Protein AF-T1BBE3-F1 (afdb_monomer)

Radius of gyration: 16.55 Å; Cα contacts (8 Å, |Δi|>4): 23; chains: 1; bounding box: 39×46×30 Å

Mean predicted aligned error: 8.06 Å

Foldseek 3Di:
DQPDDDPVSSVVVVVVVVVVQVVLLVVLVVVCVVVVHDSVPDDSVVSVVVVVVVVVVVPPPDPDDD

Sequence (66 aa):
MLRSKSPDMIRQEIYAMLCCYQAIRTLISQAASHSGLDPGRVSFTRTRDAIRGRISDSGSFSPSAT

Secondary structure (DSSP, 8-state):
--S--SHHHHHHHHHHHHHHHHHHHHHHHHHHHHHT--GGGS-HHHHHHHHHHHHHHTT---S---

Organism: NCBI:txid410659

Solvent-accessible surface area (backbone atoms only — not comparable to full-atom values): 4074 Å² total; per-residue (Å²): 133,81,90,56,91,47,73,70,52,42,51,50,51,51,52,50,51,51,50,54,52,52,53,54,52,50,51,44,42,54,53,17,62,75,68,77,45,65,46,87,77,57,58,65,68,62,50,51,53,51,51,51,50,53,58,61,62,72,60,75,72,73,95,76,92,132

pLDDT: mean 86.06, std 12.62, range [47.88, 96.69]

Structure (mmCIF, N/CA/C/O backbone):
data_AF-T1BBE3-F1
#
_entry.id   AF-T1BBE3-F1
#
loop_
_atom_site.group_PDB
_atom_site.id
_atom_site.type_symbol
_atom_site.label_atom_id
_atom_site.label_alt_id
_atom_site.label_comp_id
_atom_site.label_asym_id
_atom_site.label_entity_id
_atom_site.label_seq_id
_atom_site.pdbx_PDB_ins_code
_atom_site.Cartn_x
_atom_site.Cartn_y
_atom_site.Cartn_z
_atom_site.occupancy
_atom_site.B_iso_or_equiv
_atom_site.auth_seq_id
_atom_site.auth_comp_id
_atom_site.auth_asym_id
_atom_site.auth_atom_id
_atom_site.pdbx_PDB_model_num
ATOM 1 N N . MET A 1 1 ? 15.351 5.740 -7.026 1.00 60.69 1 MET A N 1
ATOM 2 C CA . MET A 1 1 ? 16.371 5.440 -8.054 1.00 60.69 1 MET A CA 1
ATOM 3 C C . MET A 1 1 ? 15.988 4.128 -8.711 1.00 60.69 1 MET A C 1
ATOM 5 O O . MET A 1 1 ? 15.707 3.189 -7.977 1.00 60.69 1 MET A O 1
ATOM 9 N N . LEU A 1 2 ? 15.911 4.095 -10.042 1.00 75.06 2 LEU A N 1
ATOM 10 C CA . LEU A 1 2 ? 15.669 2.864 -10.801 1.00 75.06 2 LEU A CA 1
ATOM 11 C C . LEU A 1 2 ? 16.912 1.973 -10.696 1.00 75.06 2 LEU A C 1
ATOM 13 O O . LEU A 1 2 ? 18.036 2.480 -10.745 1.00 75.06 2 LEU A O 1
ATOM 17 N N . ARG A 1 3 ? 16.721 0.672 -10.477 1.00 77.06 3 ARG A N 1
ATOM 18 C CA . ARG A 1 3 ? 17.819 -0.279 -10.238 1.00 77.06 3 ARG A CA 1
ATOM 19 C C . ARG A 1 3 ? 18.464 -0.724 -11.551 1.00 77.06 3 ARG A C 1
ATOM 21 O O . ARG A 1 3 ? 19.650 -1.054 -11.571 1.00 77.06 3 ARG A O 1
ATOM 28 N N . SER A 1 4 ? 17.702 -0.692 -12.635 1.00 78.69 4 SER A N 1
ATOM 29 C CA . SER A 1 4 ? 18.131 -1.127 -13.958 1.00 78.69 4 SER A CA 1
ATOM 30 C C . SER A 1 4 ? 18.750 -0.008 -14.791 1.00 78.69 4 SER A C 1
ATOM 32 O O . SER A 1 4 ? 18.372 1.157 -14.695 1.00 78.69 4 SER A O 1
ATOM 34 N N . LYS A 1 5 ? 19.704 -0.390 -15.648 1.00 78.38 5 LYS A N 1
ATOM 35 C CA . LYS A 1 5 ? 20.448 0.517 -16.540 1.00 78.38 5 LYS A CA 1
ATOM 36 C C . LYS A 1 5 ? 20.102 0.345 -18.024 1.00 78.38 5 LYS A C 1
ATOM 38 O O . LYS A 1 5 ? 20.667 1.051 -18.851 1.00 78.38 5 LYS A O 1
ATOM 43 N N . SER A 1 6 ? 19.195 -0.574 -18.369 1.00 86.81 6 SER A N 1
ATOM 44 C CA . SER A 1 6 ? 18.696 -0.744 -19.739 1.00 86.81 6 SER A CA 1
ATOM 45 C C . SER A 1 6 ? 17.313 -0.099 -19.909 1.00 86.81 6 SER A C 1
ATOM 47 O O . SER A 1 6 ? 16.501 -0.136 -18.978 1.00 86.81 6 SER A O 1
ATOM 49 N N . PRO A 1 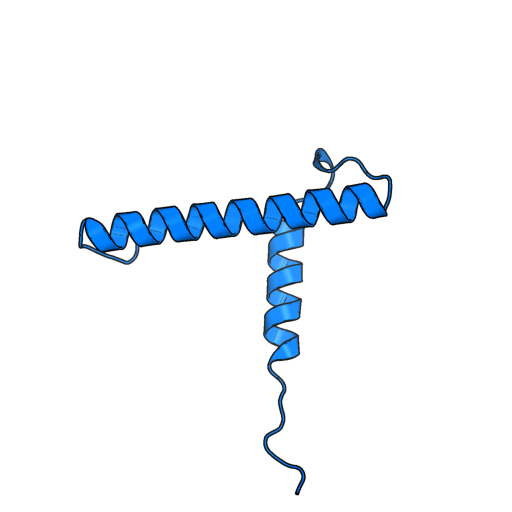7 ? 17.020 0.489 -21.083 1.00 83.06 7 PRO A N 1
ATOM 50 C CA . PRO A 1 7 ? 15.770 1.212 -21.321 1.00 83.06 7 PRO A CA 1
ATOM 51 C C . PRO A 1 7 ? 14.526 0.328 -21.158 1.00 83.06 7 PRO A C 1
ATOM 53 O O . PRO A 1 7 ? 13.531 0.778 -20.592 1.00 83.06 7 PRO A O 1
ATOM 56 N N . ASP A 1 8 ? 14.582 -0.935 -21.579 1.00 87.44 8 ASP A N 1
ATOM 57 C CA . ASP A 1 8 ? 13.454 -1.864 -21.440 1.00 87.44 8 ASP A CA 1
ATOM 58 C C . ASP A 1 8 ? 13.181 -2.253 -19.985 1.00 87.44 8 ASP A C 1
ATOM 60 O O . ASP A 1 8 ? 12.032 -2.229 -19.541 1.00 87.44 8 ASP A O 1
ATOM 64 N N . MET A 1 9 ? 14.226 -2.499 -19.194 1.00 89.44 9 MET A N 1
ATOM 65 C CA . MET A 1 9 ? 14.059 -2.793 -17.768 1.00 89.44 9 MET A CA 1
ATOM 66 C C . MET A 1 9 ? 13.595 -1.571 -16.969 1.00 89.44 9 MET A C 1
ATOM 68 O O . MET A 1 9 ? 12.836 -1.713 -16.013 1.00 89.44 9 MET A O 1
ATOM 72 N N . ILE A 1 10 ? 13.992 -0.359 -17.367 1.00 89.25 10 ILE A N 1
ATOM 73 C CA . ILE A 1 10 ? 13.480 0.877 -16.762 1.00 89.25 10 ILE A CA 1
ATOM 74 C C . ILE A 1 10 ? 11.969 1.001 -16.982 1.00 89.25 10 ILE A C 1
ATOM 76 O O . ILE A 1 10 ? 11.241 1.307 -16.036 1.00 89.25 10 ILE A O 1
ATOM 80 N N . ARG A 1 11 ? 11.475 0.730 -18.200 1.00 90.81 11 ARG A N 1
ATOM 81 C CA . ARG A 1 11 ? 10.027 0.718 -18.476 1.00 90.81 11 ARG A CA 1
ATOM 82 C C . ARG A 1 11 ? 9.319 -0.283 -17.575 1.00 90.81 11 ARG A C 1
ATOM 84 O O . ARG A 1 11 ? 8.318 0.067 -16.956 1.00 90.81 11 ARG A O 1
ATOM 91 N N . GLN A 1 12 ? 9.860 -1.493 -17.457 1.00 91.62 12 GLN A N 1
ATOM 92 C CA . GLN A 1 12 ? 9.300 -2.520 -16.585 1.00 91.62 12 GLN A CA 1
ATOM 93 C C . GLN A 1 12 ? 9.260 -2.076 -15.116 1.00 91.62 12 GLN A C 1
ATOM 95 O O . GLN A 1 12 ? 8.241 -2.270 -14.460 1.00 91.62 12 GLN A O 1
ATOM 100 N N . GLU A 1 13 ? 10.312 -1.438 -14.600 1.00 92.31 13 GLU A N 1
ATOM 101 C CA . GLU A 1 13 ? 10.319 -0.905 -13.233 1.00 92.31 13 GLU A CA 1
ATOM 102 C C . GLU A 1 13 ? 9.266 0.192 -13.028 1.00 92.31 13 GLU A C 1
ATOM 104 O O . GLU A 1 13 ? 8.584 0.205 -12.003 1.00 92.31 13 GLU A O 1
ATOM 109 N N . ILE A 1 14 ? 9.082 1.086 -14.003 1.00 93.00 14 ILE A N 1
ATOM 110 C CA . ILE A 1 14 ? 8.041 2.120 -13.943 1.00 93.00 14 ILE A CA 1
ATOM 111 C C . ILE A 1 14 ? 6.651 1.483 -13.949 1.00 93.00 14 ILE A C 1
ATOM 113 O O . ILE A 1 14 ? 5.828 1.813 -13.094 1.00 93.00 14 ILE A O 1
ATOM 117 N N . TYR A 1 15 ? 6.393 0.536 -14.854 1.00 94.56 15 TYR A N 1
ATOM 118 C CA . TYR A 1 15 ? 5.125 -0.191 -14.881 1.00 94.56 15 TYR A CA 1
ATOM 119 C C . TYR A 1 15 ? 4.890 -0.981 -13.593 1.00 94.56 15 TYR A C 1
ATOM 121 O O . TYR A 1 15 ? 3.771 -0.983 -13.089 1.00 94.56 15 TYR A O 1
ATOM 129 N N . ALA A 1 16 ? 5.927 -1.582 -13.009 1.00 93.31 16 ALA A N 1
ATOM 130 C CA . ALA A 1 16 ? 5.828 -2.259 -11.722 1.00 93.31 16 ALA A CA 1
ATOM 131 C C . ALA A 1 16 ? 5.462 -1.280 -10.594 1.00 93.31 16 ALA A C 1
ATOM 133 O O . ALA A 1 16 ? 4.559 -1.564 -9.808 1.00 93.31 16 ALA A O 1
ATOM 134 N N . MET A 1 17 ? 6.098 -0.102 -10.533 1.00 93.44 17 MET A N 1
ATOM 135 C CA . MET A 1 17 ? 5.761 0.937 -9.550 1.00 93.44 17 MET A CA 1
ATOM 136 C C . MET A 1 17 ? 4.323 1.441 -9.715 1.00 93.44 17 MET A C 1
ATOM 138 O O . MET A 1 17 ? 3.601 1.562 -8.724 1.00 93.44 17 MET A O 1
ATOM 142 N N . LEU A 1 18 ? 3.888 1.690 -10.953 1.00 96.19 18 LEU A N 1
ATOM 143 C CA . LEU A 1 18 ? 2.520 2.112 -11.260 1.00 96.19 18 LEU A CA 1
ATOM 144 C C . LEU A 1 18 ? 1.500 1.028 -10.899 1.00 96.19 18 LEU A C 1
ATOM 146 O O . LEU A 1 18 ? 0.481 1.328 -10.281 1.00 96.19 18 LEU A O 1
ATOM 150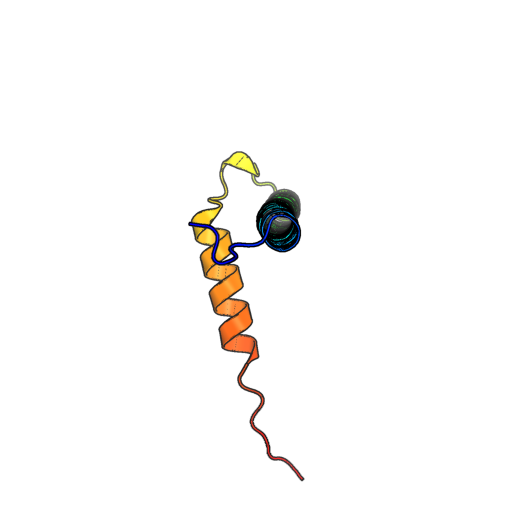 N N . CYS A 1 19 ? 1.788 -0.230 -11.229 1.00 96.56 19 CYS A N 1
ATOM 151 C CA . CYS A 1 19 ? 0.927 -1.361 -10.903 1.00 96.56 19 CYS A CA 1
ATOM 152 C C . CYS A 1 19 ? 0.773 -1.516 -9.383 1.00 96.56 19 CYS A C 1
ATOM 154 O O . CYS A 1 19 ? -0.347 -1.566 -8.876 1.00 96.56 19 CYS A O 1
ATOM 156 N N . CYS A 1 20 ? 1.881 -1.469 -8.633 1.00 95.25 20 CYS A N 1
ATOM 157 C CA . CYS A 1 20 ? 1.858 -1.479 -7.169 1.00 95.25 20 CYS A CA 1
ATOM 158 C C . CYS A 1 20 ? 1.046 -0.311 -6.591 1.00 95.25 20 CYS A C 1
ATOM 160 O O . CYS A 1 20 ? 0.246 -0.512 -5.677 1.00 95.25 20 CYS A O 1
ATOM 162 N N . TYR A 1 21 ? 1.219 0.903 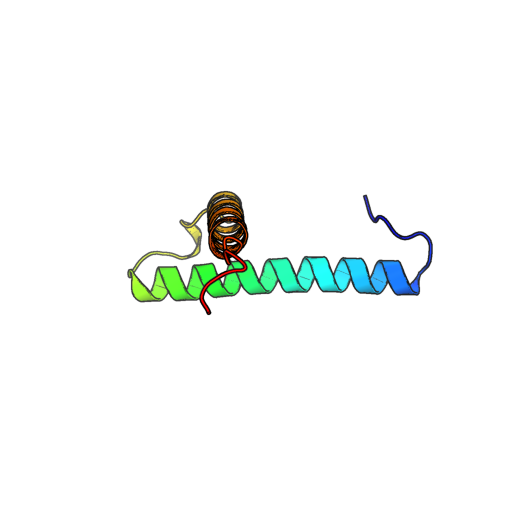-7.122 1.00 95.31 21 TYR A N 1
ATOM 163 C CA . TYR A 1 21 ? 0.447 2.067 -6.686 1.00 95.31 21 TYR A CA 1
ATOM 164 C C . TYR A 1 21 ? -1.060 1.859 -6.895 1.00 95.31 21 TYR A C 1
ATOM 166 O O . TYR A 1 21 ? -1.843 2.035 -5.958 1.00 95.31 21 TYR A O 1
ATOM 174 N N . GLN A 1 22 ? -1.461 1.427 -8.094 1.00 96.69 22 GLN A N 1
ATOM 175 C CA . GLN A 1 22 ? -2.866 1.206 -8.438 1.00 96.69 22 GLN A CA 1
ATOM 176 C C . GLN A 1 22 ? -3.490 0.067 -7.625 1.00 96.69 22 GLN A C 1
ATOM 178 O O . GLN A 1 22 ? -4.633 0.192 -7.183 1.00 96.69 22 GLN A O 1
ATOM 183 N N . ALA A 1 23 ? -2.745 -1.008 -7.361 1.00 96.06 23 ALA A N 1
ATOM 184 C CA . ALA A 1 23 ? -3.206 -2.113 -6.526 1.00 96.06 23 ALA A CA 1
ATOM 185 C C . ALA A 1 23 ? -3.509 -1.648 -5.092 1.00 96.06 23 ALA A C 1
ATOM 187 O O . ALA A 1 23 ? -4.594 -1.907 -4.570 1.00 96.06 23 ALA A O 1
ATOM 188 N N . ILE A 1 24 ? -2.591 -0.892 -4.475 1.00 95.69 24 ILE A N 1
ATOM 189 C CA . ILE A 1 24 ? -2.790 -0.355 -3.121 1.00 95.69 24 ILE A CA 1
ATOM 190 C C . ILE A 1 24 ? -3.963 0.634 -3.102 1.00 95.69 24 ILE A C 1
ATOM 192 O O . ILE A 1 24 ? -4.797 0.571 -2.201 1.00 95.69 24 ILE A O 1
ATOM 196 N N . ARG A 1 25 ? -4.075 1.523 -4.099 1.00 95.50 25 ARG A N 1
ATOM 197 C CA . ARG A 1 25 ? -5.183 2.489 -4.178 1.00 95.50 25 ARG A CA 1
ATOM 198 C C . ARG A 1 25 ? -6.537 1.796 -4.329 1.00 95.50 25 ARG A C 1
ATOM 200 O O . ARG A 1 25 ? -7.491 2.190 -3.667 1.00 95.50 25 ARG A O 1
ATOM 207 N N . THR A 1 26 ? -6.599 0.746 -5.143 1.00 96.50 26 THR A N 1
ATOM 208 C CA . THR A 1 26 ? -7.808 -0.067 -5.317 1.00 96.50 26 THR A CA 1
ATOM 209 C C . THR A 1 26 ? -8.190 -0.751 -4.010 1.00 96.50 26 THR A C 1
ATOM 211 O O 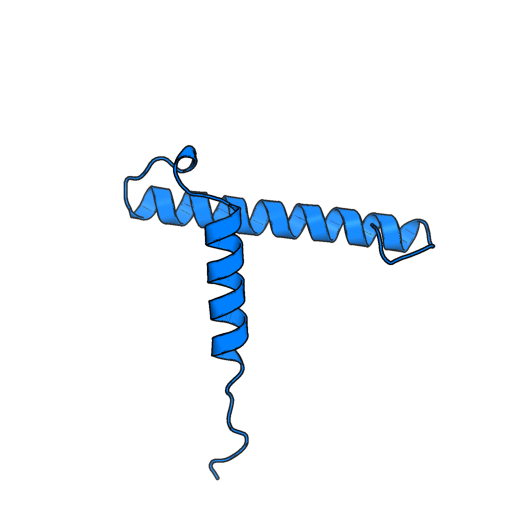. THR A 1 26 ? -9.347 -0.676 -3.605 1.00 96.50 26 THR A O 1
ATOM 214 N N . LEU A 1 27 ? -7.224 -1.341 -3.297 1.00 94.94 27 LEU A N 1
ATOM 215 C CA . LEU A 1 27 ? -7.473 -1.953 -1.992 1.00 94.94 27 LEU A CA 1
ATOM 216 C C . LEU A 1 27 ? -8.013 -0.938 -0.975 1.00 94.94 27 LEU A C 1
ATOM 218 O O . LEU A 1 27 ? -8.961 -1.243 -0.255 1.00 94.94 27 LEU A O 1
ATOM 222 N N . ILE A 1 28 ? -7.443 0.270 -0.936 1.00 96.25 28 ILE A N 1
ATOM 223 C CA . ILE A 1 28 ? -7.926 1.362 -0.081 1.00 96.25 28 ILE A CA 1
ATOM 224 C C . ILE A 1 28 ? -9.375 1.706 -0.413 1.00 96.25 28 ILE A C 1
ATOM 226 O O . ILE A 1 28 ? -10.201 1.765 0.494 1.00 96.25 28 ILE A O 1
ATOM 230 N N . SER A 1 29 ? -9.691 1.910 -1.693 1.00 96.12 29 SER A N 1
ATOM 231 C CA . SER A 1 29 ? -11.052 2.223 -2.128 1.00 96.12 29 SER A CA 1
ATOM 232 C C . SER A 1 29 ? -12.039 1.130 -1.725 1.00 96.12 29 SER A C 1
ATOM 234 O O . SER A 1 29 ? -13.067 1.444 -1.140 1.00 96.12 29 SER A O 1
ATOM 236 N N . GLN A 1 30 ? -11.704 -0.143 -1.950 1.00 95.56 30 GLN A N 1
ATOM 237 C CA . GLN A 1 30 ? -12.561 -1.272 -1.574 1.00 95.56 30 GLN A CA 1
ATOM 238 C C . GLN A 1 30 ? -12.777 -1.357 -0.054 1.00 95.56 30 GLN A C 1
ATOM 240 O O . GLN A 1 30 ? -13.909 -1.494 0.408 1.00 95.56 30 GLN A O 1
ATOM 245 N N . ALA A 1 31 ? -11.713 -1.219 0.742 1.00 94.12 31 ALA A N 1
ATOM 246 C CA . ALA A 1 31 ? -11.802 -1.258 2.202 1.00 94.12 31 ALA A CA 1
ATOM 247 C C . ALA A 1 31 ? -12.597 -0.071 2.775 1.00 94.12 31 ALA A C 1
ATOM 249 O O . ALA A 1 31 ? -13.391 -0.241 3.702 1.00 94.12 31 ALA A O 1
ATOM 250 N N . ALA A 1 32 ? -12.408 1.124 2.214 1.00 94.50 32 ALA A N 1
ATOM 251 C CA . ALA A 1 32 ? -13.142 2.324 2.597 1.00 94.50 32 ALA A CA 1
ATOM 252 C C . ALA A 1 32 ? -14.635 2.196 2.257 1.00 94.50 32 ALA A C 1
ATOM 254 O O . ALA A 1 32 ? -15.476 2.433 3.121 1.00 94.50 32 ALA A O 1
ATOM 255 N N . SER A 1 33 ? -14.969 1.703 1.057 1.00 94.75 33 SER A N 1
ATOM 256 C CA . SER A 1 33 ? -16.353 1.401 0.670 1.00 94.75 33 SER A CA 1
ATOM 257 C C . SER A 1 33 ? -17.010 0.389 1.609 1.00 94.75 33 SER A C 1
ATOM 259 O O . SER A 1 33 ? -18.152 0.589 2.010 1.00 94.75 33 SER A O 1
ATOM 261 N N . HIS A 1 34 ? -16.289 -0.659 2.014 1.00 93.56 34 HIS A N 1
ATOM 262 C CA . HIS A 1 34 ? -16.812 -1.665 2.942 1.00 93.56 34 HIS A CA 1
ATOM 263 C C . HIS A 1 34 ? -17.056 -1.121 4.362 1.00 93.56 34 HIS A C 1
ATOM 265 O O . HIS A 1 34 ? -17.920 -1.620 5.074 1.00 93.56 34 HIS A O 1
ATOM 271 N N . SER A 1 35 ? -16.311 -0.094 4.776 1.00 92.19 35 SER A N 1
ATOM 272 C CA . SER A 1 35 ? -16.393 0.502 6.117 1.00 92.19 35 SER A CA 1
ATOM 273 C C . SER A 1 35 ? -17.195 1.808 6.173 1.00 92.19 35 SER 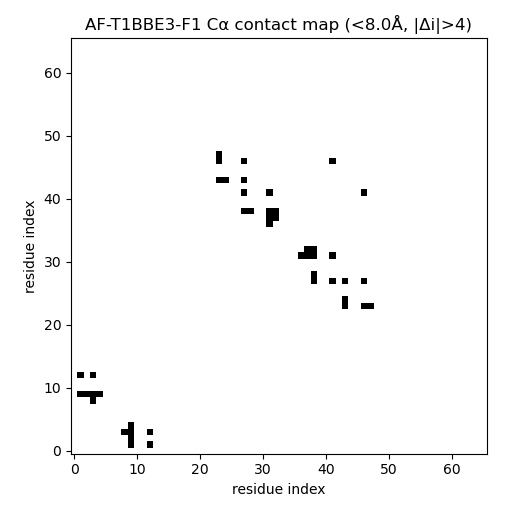A C 1
ATOM 275 O O . SER A 1 35 ? -17.302 2.407 7.241 1.00 92.19 35 SER A O 1
ATOM 277 N N . GLY A 1 36 ? -17.758 2.262 5.046 1.00 92.31 36 GLY A N 1
ATOM 278 C CA . GLY A 1 36 ? -18.462 3.546 4.959 1.00 92.31 36 GLY A CA 1
ATOM 279 C C . GLY A 1 36 ? -17.553 4.761 5.177 1.00 92.31 36 GLY A C 1
ATOM 280 O O . GLY A 1 36 ? -18.027 5.826 5.567 1.00 92.31 36 GLY A O 1
ATOM 281 N N . LEU A 1 37 ? -16.244 4.606 4.964 1.00 92.00 37 LEU A N 1
ATOM 282 C CA . LEU A 1 3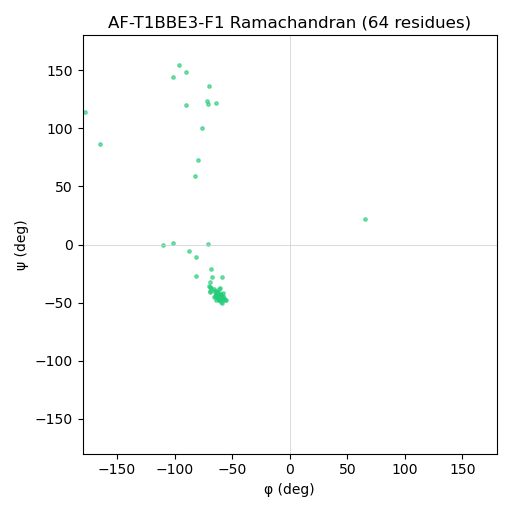7 ? -15.252 5.665 5.126 1.00 92.00 37 LEU A CA 1
ATOM 283 C C . LEU A 1 37 ? -14.947 6.344 3.788 1.00 92.00 37 LEU A C 1
ATOM 285 O O . LEU A 1 37 ? -15.043 5.739 2.722 1.00 92.00 37 LEU A O 1
ATOM 289 N N . ASP A 1 38 ? -14.504 7.599 3.851 1.00 89.62 38 ASP A N 1
ATOM 290 C CA . ASP A 1 38 ? -13.944 8.280 2.685 1.00 89.62 38 ASP A CA 1
ATOM 291 C C . ASP A 1 38 ? -12.555 7.693 2.337 1.00 89.62 38 ASP A C 1
ATOM 293 O O . ASP A 1 38 ? -11.657 7.719 3.188 1.00 89.62 38 ASP A O 1
ATOM 297 N N . PRO A 1 39 ? -12.323 7.202 1.102 1.00 88.94 39 PRO A N 1
ATOM 298 C CA . PRO A 1 39 ? -11.032 6.645 0.692 1.00 88.94 39 PRO A CA 1
ATOM 299 C C . PRO A 1 39 ? -9.871 7.640 0.808 1.00 88.94 39 PRO A C 1
ATOM 301 O O . PRO A 1 39 ? -8.729 7.226 1.002 1.00 88.94 39 PRO A O 1
ATOM 304 N N . GLY A 1 40 ? -10.142 8.946 0.688 1.00 90.81 40 GLY A N 1
ATOM 305 C CA . GLY A 1 40 ? -9.142 10.007 0.821 1.00 90.81 40 GLY A CA 1
ATOM 306 C C . GLY A 1 40 ? -8.606 10.169 2.246 1.00 90.81 40 GLY A C 1
ATOM 307 O O . GLY A 1 40 ? -7.493 10.659 2.429 1.00 90.81 40 GLY A O 1
ATOM 308 N N . ARG A 1 41 ? -9.348 9.698 3.256 1.00 90.25 41 ARG A N 1
ATOM 309 C CA . ARG A 1 41 ? -8.920 9.694 4.665 1.00 90.25 41 ARG A CA 1
ATOM 310 C C . ARG A 1 41 ? -7.997 8.529 5.023 1.00 90.25 41 ARG A C 1
ATOM 312 O O . ARG A 1 41 ? -7.411 8.527 6.106 1.00 90.25 41 ARG A O 1
ATOM 319 N N . VAL A 1 42 ? -7.844 7.543 4.140 1.00 91.56 42 VAL A N 1
ATOM 320 C CA . VAL A 1 42 ? -6.997 6.370 4.378 1.00 91.56 42 VAL A CA 1
ATOM 321 C C . VAL A 1 42 ? -5.575 6.641 3.879 1.00 91.56 42 VAL A C 1
ATOM 323 O O . VAL A 1 42 ? -5.338 6.897 2.700 1.00 91.56 42 VAL A O 1
ATOM 326 N N . SER A 1 43 ? -4.596 6.566 4.785 1.00 93.38 43 SER A N 1
ATOM 327 C CA . SER A 1 43 ? -3.188 6.823 4.458 1.00 93.38 43 SER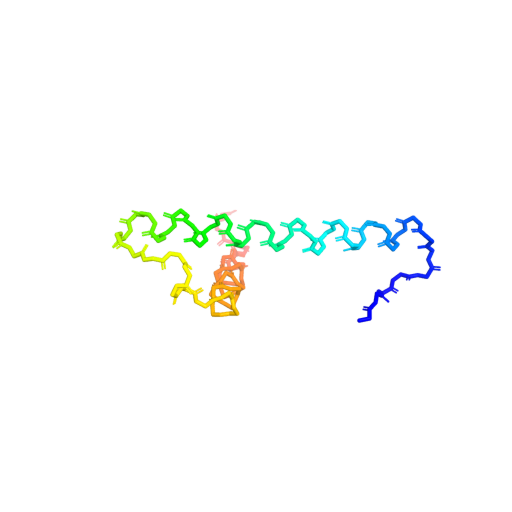 A CA 1
ATOM 328 C C . SER A 1 43 ? -2.580 5.710 3.601 1.00 93.38 43 SER A C 1
ATOM 330 O O . SER A 1 43 ? -2.455 4.569 4.047 1.00 93.38 43 SER A O 1
ATOM 332 N N . PHE A 1 44 ? -2.094 6.074 2.411 1.00 92.75 44 PHE A N 1
ATOM 333 C CA . PHE A 1 44 ? -1.404 5.160 1.497 1.00 92.75 44 PHE A CA 1
ATOM 334 C C . PHE A 1 44 ? -0.209 4.450 2.148 1.00 92.75 44 PHE A C 1
ATOM 336 O O . PHE A 1 44 ? -0.083 3.230 2.049 1.00 92.75 44 PHE A O 1
ATOM 343 N N . THR A 1 45 ? 0.660 5.198 2.835 1.00 94.69 45 THR A N 1
ATOM 344 C CA . THR A 1 45 ? 1.864 4.649 3.477 1.00 94.69 45 THR A CA 1
ATOM 345 C C . THR A 1 45 ? 1.499 3.629 4.548 1.00 94.69 45 THR A C 1
ATOM 347 O O . THR A 1 45 ? 2.056 2.535 4.565 1.00 94.69 45 THR A O 1
ATOM 350 N N . ARG A 1 46 ? 0.499 3.942 5.384 1.00 93.81 46 ARG A N 1
ATOM 351 C CA . ARG A 1 46 ? 0.035 3.030 6.434 1.00 93.81 46 ARG A CA 1
ATOM 352 C C . ARG A 1 46 ? -0.558 1.751 5.847 1.00 93.81 46 ARG A C 1
ATOM 354 O O . ARG A 1 46 ? -0.283 0.669 6.357 1.00 93.81 46 ARG A O 1
ATOM 361 N N . THR A 1 47 ? -1.319 1.854 4.757 1.00 94.38 47 THR A N 1
ATOM 362 C CA . THR A 1 47 ? -1.842 0.677 4.054 1.00 94.38 47 THR A CA 1
ATOM 363 C C . THR A 1 47 ? -0.721 -0.156 3.439 1.00 94.38 47 THR A C 1
ATOM 365 O O . THR A 1 47 ? -0.718 -1.372 3.602 1.00 94.38 47 THR A O 1
ATOM 368 N N . ARG A 1 48 ? 0.265 0.468 2.785 1.00 94.31 48 ARG A N 1
ATOM 369 C CA . ARG A 1 48 ? 1.441 -0.230 2.243 1.00 94.31 48 ARG A CA 1
ATOM 370 C C . ARG A 1 48 ? 2.189 -1.002 3.332 1.00 94.31 48 ARG A C 1
ATOM 372 O O . ARG A 1 48 ? 2.549 -2.156 3.115 1.00 94.31 48 ARG A O 1
ATOM 379 N N . ASP A 1 49 ? 2.420 -0.379 4.483 1.00 93.50 49 ASP A N 1
ATOM 380 C CA . ASP A 1 49 ? 3.147 -1.005 5.589 1.00 93.50 49 ASP A CA 1
ATOM 381 C C . ASP A 1 49 ? 2.336 -2.160 6.203 1.00 93.50 49 ASP A C 1
ATOM 383 O O . ASP A 1 49 ? 2.898 -3.217 6.485 1.00 93.50 49 ASP A O 1
ATOM 387 N N . ALA A 1 50 ? 1.009 -2.023 6.297 1.00 92.56 50 ALA A N 1
ATOM 388 C CA . ALA A 1 50 ? 0.116 -3.107 6.710 1.00 92.56 50 ALA A CA 1
ATOM 389 C C . ALA A 1 50 ? 0.110 -4.288 5.719 1.00 92.56 50 ALA A C 1
ATOM 391 O O . ALA A 1 50 ? 0.184 -5.443 6.141 1.00 92.56 50 ALA A O 1
ATOM 392 N N . ILE A 1 51 ? 0.074 -4.018 4.406 1.00 91.38 51 ILE A N 1
ATOM 393 C CA . ILE A 1 51 ? 0.201 -5.049 3.361 1.00 91.38 51 ILE A CA 1
ATOM 394 C C . ILE 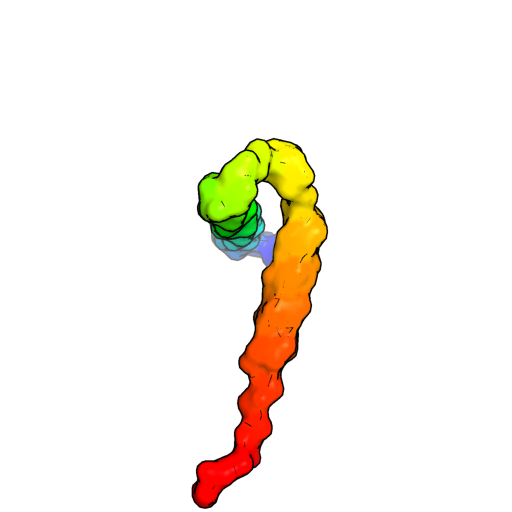A 1 51 ? 1.550 -5.760 3.490 1.00 91.38 51 ILE A C 1
ATOM 396 O O . ILE A 1 51 ? 1.602 -6.986 3.467 1.00 91.38 51 ILE A O 1
ATOM 400 N N . ARG A 1 52 ? 2.645 -5.009 3.655 1.00 89.62 52 ARG A N 1
ATOM 401 C CA . ARG A 1 52 ? 3.981 -5.587 3.831 1.00 89.62 52 ARG A CA 1
ATOM 402 C C . ARG A 1 52 ? 4.052 -6.470 5.075 1.00 89.62 52 ARG A C 1
ATOM 404 O O . ARG A 1 52 ? 4.583 -7.568 4.979 1.00 89.62 52 ARG A O 1
ATOM 411 N N . GLY A 1 53 ? 3.478 -6.027 6.193 1.00 89.06 53 GLY A N 1
ATOM 412 C CA . GLY A 1 53 ? 3.361 -6.840 7.404 1.00 89.06 53 GLY A CA 1
ATOM 413 C C . GLY A 1 53 ? 2.628 -8.158 7.144 1.00 89.06 53 GLY A C 1
ATOM 414 O O . GLY A 1 53 ? 3.145 -9.214 7.481 1.00 89.06 53 GLY A O 1
ATOM 415 N N . ARG A 1 54 ? 1.480 -8.113 6.455 1.00 86.31 54 ARG A N 1
ATOM 416 C CA . ARG A 1 54 ? 0.698 -9.304 6.069 1.00 86.31 54 ARG A CA 1
ATOM 417 C C . ARG A 1 54 ? 1.462 -10.270 5.158 1.00 86.31 54 ARG A C 1
ATOM 419 O O . ARG A 1 54 ? 1.355 -11.480 5.335 1.00 86.31 54 ARG A O 1
ATOM 426 N N . ILE A 1 55 ? 2.210 -9.763 4.178 1.00 84.88 55 ILE A N 1
ATOM 427 C CA . ILE A 1 55 ? 2.999 -10.602 3.257 1.00 84.88 55 ILE A CA 1
ATOM 428 C C . ILE A 1 55 ? 4.168 -11.266 3.995 1.00 84.88 55 ILE A C 1
ATOM 430 O O . ILE A 1 55 ? 4.457 -12.433 3.758 1.00 84.88 55 ILE A O 1
ATOM 434 N N . SER A 1 56 ? 4.825 -10.547 4.905 1.00 77.56 56 SER A N 1
ATOM 435 C CA . SER A 1 56 ? 5.904 -11.119 5.714 1.00 77.56 56 SER A CA 1
ATOM 436 C C . SER A 1 56 ? 5.396 -12.157 6.723 1.00 77.56 56 SER A C 1
ATOM 438 O O . SER A 1 56 ? 6.063 -13.162 6.944 1.00 77.56 56 SER A O 1
ATOM 440 N N . ASP A 1 57 ? 4.215 -11.936 7.306 1.00 67.62 57 ASP A N 1
ATOM 441 C CA . ASP A 1 57 ? 3.577 -12.838 8.278 1.00 67.62 57 ASP A CA 1
ATOM 442 C C . ASP A 1 57 ? 3.073 -14.143 7.634 1.00 67.62 57 ASP A C 1
ATOM 444 O O . ASP A 1 57 ? 3.231 -15.231 8.182 1.00 67.62 57 ASP A O 1
ATOM 448 N N . SER A 1 58 ? 2.579 -14.067 6.394 1.00 59.91 58 SER A N 1
ATOM 449 C CA . SER A 1 58 ? 2.160 -15.242 5.607 1.00 59.91 58 SER A CA 1
ATOM 450 C C . SER A 1 58 ? 3.319 -16.129 5.115 1.00 59.91 58 SER A C 1
ATOM 452 O O . SER A 1 58 ? 3.079 -17.153 4.477 1.00 59.91 58 SER A O 1
ATOM 454 N N . GLY A 1 59 ? 4.571 -15.775 5.432 1.00 57.44 59 GLY A N 1
ATOM 455 C CA . GLY A 1 59 ? 5.777 -16.521 5.064 1.00 57.44 59 GLY A CA 1
ATOM 456 C C . GLY A 1 59 ? 6.200 -17.633 6.033 1.00 57.44 59 GLY A C 1
ATOM 457 O O . GLY A 1 59 ? 7.131 -18.369 5.712 1.00 57.44 59 GLY A O 1
ATOM 458 N N . SER A 1 60 ? 5.545 -17.807 7.188 1.00 60.81 60 SER A N 1
ATOM 459 C CA . SER A 1 60 ? 5.850 -18.916 8.110 1.00 60.81 60 SER A CA 1
ATOM 460 C C . SER A 1 60 ? 5.152 -20.218 7.691 1.00 60.81 60 SER A C 1
ATOM 462 O O . SER A 1 60 ? 4.379 -20.802 8.449 1.00 60.81 60 SER A O 1
ATOM 464 N N . PHE A 1 61 ? 5.432 -20.710 6.484 1.00 60.69 61 PHE A N 1
ATOM 465 C CA . PHE A 1 61 ? 5.224 -22.129 6.199 1.00 60.69 61 PHE A CA 1
ATOM 466 C C . PHE A 1 61 ? 6.374 -22.902 6.848 1.00 60.69 61 PHE A C 1
ATOM 468 O O . PHE A 1 61 ? 7.484 -22.937 6.321 1.00 60.69 61 PHE A O 1
ATOM 475 N N . SER A 1 62 ? 6.131 -23.493 8.020 1.00 62.47 62 SER A N 1
ATOM 476 C CA . SER A 1 62 ? 7.069 -24.448 8.613 1.00 62.47 62 SER A CA 1
ATOM 477 C C . SER A 1 62 ? 7.174 -25.669 7.689 1.00 62.47 62 SER A C 1
ATOM 479 O O . SER A 1 62 ? 6.153 -26.310 7.431 1.00 62.47 62 SER A O 1
ATOM 481 N N . PRO A 1 63 ? 8.366 -26.029 7.178 1.00 67.31 63 PRO A N 1
ATOM 482 C CA . PRO A 1 63 ? 8.529 -27.215 6.354 1.00 67.31 63 PRO A CA 1
ATOM 483 C C . PRO A 1 63 ? 8.595 -28.446 7.267 1.00 67.31 63 PRO A C 1
ATOM 485 O O . PRO A 1 63 ? 9.671 -28.983 7.499 1.00 67.31 63 PRO A O 1
ATOM 488 N N . SER A 1 64 ? 7.474 -28.860 7.860 1.00 68.31 64 SER A N 1
ATOM 489 C CA . SER A 1 64 ? 7.287 -30.224 8.382 1.00 68.31 64 SER A CA 1
ATOM 490 C C . SER A 1 64 ? 5.897 -30.430 8.965 1.00 68.31 64 SER A C 1
ATOM 492 O O . SER A 1 64 ? 5.581 -29.890 10.022 1.00 68.31 64 SER A O 1
ATOM 494 N N . ALA A 1 65 ? 5.126 -31.293 8.310 1.00 53.31 65 ALA A N 1
ATOM 495 C CA . ALA A 1 65 ? 4.341 -32.333 8.966 1.00 53.31 65 ALA A CA 1
ATOM 496 C C . ALA A 1 65 ? 3.900 -33.338 7.894 1.00 53.31 65 ALA A C 1
ATOM 498 O O . ALA A 1 65 ? 2.853 -33.159 7.273 1.00 53.31 65 ALA A O 1
ATOM 499 N N . THR A 1 66 ? 4.752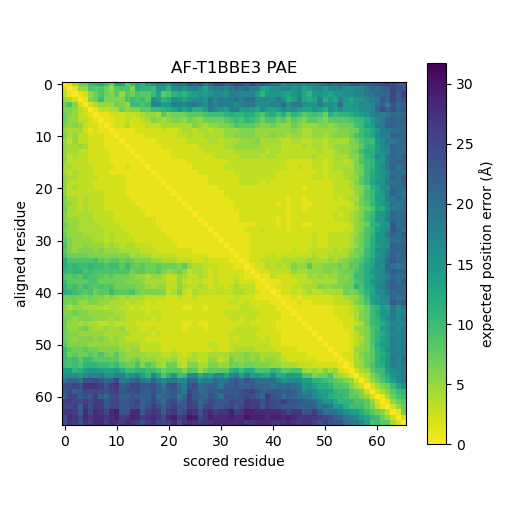 -34.326 7.615 1.00 47.88 66 THR A N 1
ATOM 500 C CA . THR A 1 66 ? 4.497 -35.787 7.612 1.00 47.88 66 THR A CA 1
ATOM 501 C C . THR A 1 66 ? 5.629 -36.473 6.855 1.00 47.88 66 THR A C 1
ATOM 503 O O . THR A 1 66 ? 5.882 -36.075 5.696 1.00 47.88 66 THR A O 1
#